Protein AF-A0A8J3AJL4-F1 (afdb_monomer)

Solvent-accessible surface area (backbone atoms only — not comparable to full-atom values): 3846 Å² total; per-residue (Å²): 114,70,67,60,52,52,52,51,52,52,50,51,52,52,50,52,53,51,51,51,52,51,32,53,50,35,31,56,52,13,49,55,41,20,55,51,10,49,52,38,24,52,50,13,62,73,68,69,34,64,71,38,31,56,52,8,49,49,32,28,52,50,11,49,50,38,28,51,50,23,52,51,52,59,66,74,76,111

Organism: NCBI:txid1769422

Sequence (78 aa):
MLGTVIVAAAGANVLTQALDLFSQFATVGGALWGIWGIIVLASGLKDQNGPQIQSGVWQLVGGGLIVAAALLFHSVTL

Radius of gyration: 19.15 Å; Cα contacts (8 Å, |Δi|>4): 78; chains: 1; bounding box: 30×18×64 Å

pLDDT: mean 79.93, std 11.14, range [45.94, 91.31]

Struct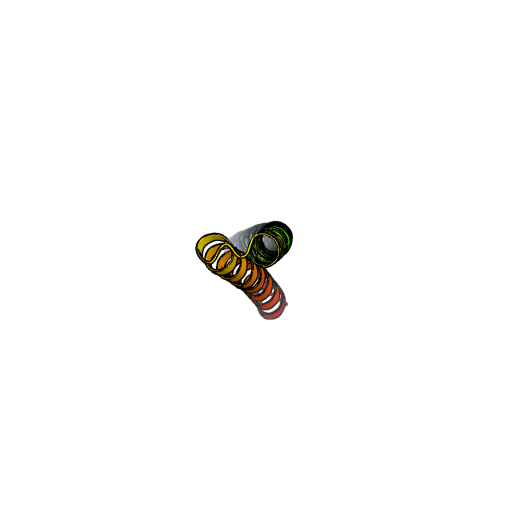ure (mmCIF, N/CA/C/O backbone):
data_AF-A0A8J3AJL4-F1
#
_entry.id   AF-A0A8J3AJL4-F1
#
loop_
_atom_site.group_PDB
_atom_site.id
_atom_site.type_symbol
_atom_site.label_atom_id
_atom_site.label_alt_id
_atom_site.label_comp_id
_atom_site.label_asym_id
_atom_site.label_entity_id
_atom_site.label_seq_id
_atom_site.pdbx_PDB_ins_code
_atom_site.Cartn_x
_atom_site.Cartn_y
_atom_site.Cartn_z
_atom_site.occupancy
_atom_site.B_iso_or_equiv
_atom_site.auth_seq_id
_atom_site.auth_comp_id
_atom_site.auth_asym_id
_atom_site.auth_atom_i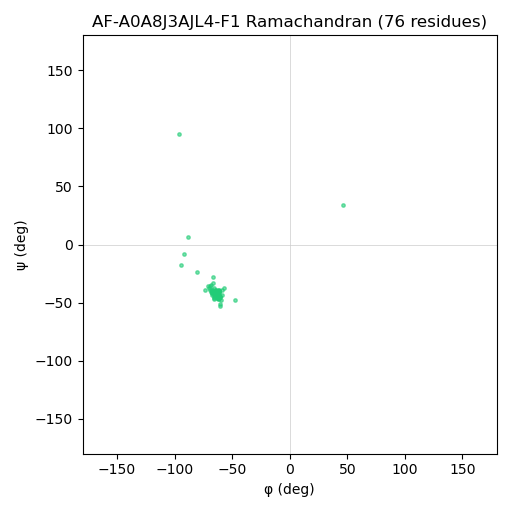d
_atom_site.pdbx_PDB_model_num
ATOM 1 N N . MET A 1 1 ? 19.715 -0.463 -40.273 1.00 55.81 1 MET A N 1
ATOM 2 C CA . MET A 1 1 ? 18.281 -0.669 -39.975 1.00 55.81 1 MET A CA 1
ATOM 3 C C . MET A 1 1 ? 18.034 -1.892 -39.088 1.00 55.81 1 MET A C 1
ATOM 5 O O . MET A 1 1 ? 17.383 -1.723 -38.074 1.00 55.81 1 MET A O 1
ATOM 9 N N . LEU A 1 2 ? 18.597 -3.081 -39.369 1.00 59.34 2 LEU A N 1
ATOM 10 C CA . LEU A 1 2 ? 18.418 -4.276 -38.512 1.00 59.34 2 LEU A CA 1
ATOM 11 C C . LEU A 1 2 ? 19.057 -4.140 -37.107 1.00 59.34 2 LEU A C 1
ATOM 13 O O . LEU A 1 2 ? 18.441 -4.487 -36.108 1.00 59.34 2 LEU A O 1
ATOM 17 N N . GLY A 1 3 ? 20.266 -3.567 -37.016 1.00 60.03 3 GLY A N 1
ATOM 18 C CA . GLY A 1 3 ? 20.977 -3.394 -35.737 1.00 60.03 3 GLY A CA 1
ATOM 19 C C . GLY A 1 3 ? 20.307 -2.416 -34.763 1.00 60.03 3 GLY A C 1
ATOM 20 O O . GLY A 1 3 ? 20.323 -2.640 -33.559 1.00 60.03 3 GLY A O 1
ATOM 21 N N . THR A 1 4 ? 19.647 -1.372 -35.272 1.00 61.97 4 THR A N 1
ATOM 22 C CA . THR A 1 4 ? 18.903 -0.400 -34.452 1.00 61.97 4 THR A CA 1
ATOM 23 C C . THR A 1 4 ? 17.652 -1.028 -33.832 1.00 61.97 4 THR A C 1
ATOM 25 O O . THR A 1 4 ? 17.327 -0.739 -32.686 1.00 61.97 4 THR A O 1
ATOM 28 N N . VAL A 1 5 ? 16.989 -1.939 -34.556 1.00 62.81 5 VAL A N 1
ATOM 29 C CA . VAL A 1 5 ? 15.812 -2.675 -34.064 1.00 62.81 5 VAL A CA 1
ATOM 30 C C . VAL A 1 5 ? 16.202 -3.685 -32.978 1.00 62.81 5 VAL A C 1
ATOM 32 O O . VAL A 1 5 ? 15.492 -3.810 -31.987 1.00 62.81 5 VAL A O 1
ATOM 35 N N . ILE A 1 6 ? 17.358 -4.347 -33.101 1.00 65.94 6 ILE A N 1
ATOM 36 C CA . ILE A 1 6 ? 17.855 -5.299 -32.089 1.00 65.94 6 ILE A CA 1
ATOM 37 C C . ILE A 1 6 ? 18.248 -4.582 -30.786 1.00 65.94 6 ILE A C 1
ATOM 39 O O . ILE A 1 6 ? 17.915 -5.055 -29.702 1.00 65.94 6 ILE A O 1
ATOM 43 N N . VAL A 1 7 ? 18.900 -3.417 -30.872 1.00 65.94 7 VAL A N 1
ATOM 44 C CA . VAL A 1 7 ? 19.244 -2.607 -29.687 1.00 65.94 7 VAL A CA 1
ATOM 45 C C . VAL A 1 7 ? 17.989 -2.036 -29.016 1.00 65.94 7 VAL A C 1
ATOM 47 O O . VAL A 1 7 ? 17.893 -2.058 -27.791 1.00 65.94 7 VAL A O 1
ATOM 50 N N . ALA A 1 8 ? 16.997 -1.592 -29.794 1.00 64.94 8 ALA A N 1
ATOM 51 C CA . ALA A 1 8 ? 15.710 -1.153 -29.254 1.00 64.94 8 ALA A CA 1
ATOM 52 C C . ALA A 1 8 ? 14.946 -2.298 -28.559 1.00 64.94 8 ALA A C 1
ATOM 54 O O . ALA A 1 8 ? 14.391 -2.091 -27.482 1.00 64.94 8 ALA A O 1
ATOM 55 N N . ALA A 1 9 ? 14.970 -3.512 -29.121 1.00 65.31 9 ALA A N 1
ATOM 56 C CA . ALA A 1 9 ? 14.349 -4.692 -28.519 1.00 65.31 9 ALA A CA 1
ATOM 57 C C . ALA A 1 9 ? 15.051 -5.129 -27.222 1.00 65.31 9 ALA A C 1
ATOM 59 O O . ALA A 1 9 ? 14.384 -5.427 -26.234 1.00 65.31 9 ALA A O 1
ATOM 60 N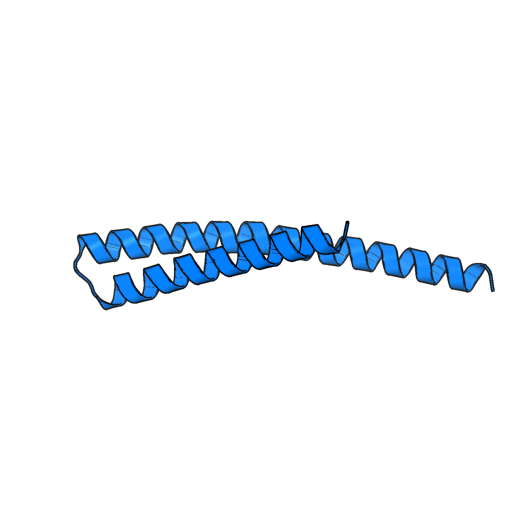 N . ALA A 1 10 ? 16.388 -5.107 -27.184 1.00 69.31 10 ALA A N 1
ATOM 61 C CA . ALA A 1 10 ? 17.146 -5.378 -25.962 1.00 69.31 10 ALA A CA 1
ATOM 62 C C . ALA A 1 10 ? 16.857 -4.332 -24.869 1.00 69.31 10 ALA A C 1
ATOM 64 O O . ALA A 1 10 ? 16.661 -4.694 -23.711 1.00 69.31 10 ALA A O 1
ATOM 65 N N . GLY A 1 11 ? 16.760 -3.050 -25.240 1.00 70.75 11 GLY A N 1
ATOM 66 C CA . GLY A 1 11 ? 16.385 -1.970 -24.324 1.00 70.75 11 GLY A CA 1
ATOM 67 C C . GLY A 1 11 ? 14.968 -2.120 -23.764 1.00 70.75 11 GLY A C 1
ATOM 68 O O . GLY A 1 11 ? 14.771 -1.964 -22.561 1.00 70.75 11 GLY A O 1
ATOM 69 N N . ALA A 1 12 ? 13.998 -2.492 -24.606 1.00 74.19 12 ALA A N 1
ATOM 70 C CA . ALA A 1 12 ? 12.635 -2.788 -24.167 1.00 74.19 12 ALA A CA 1
ATOM 71 C C . ALA A 1 12 ? 12.599 -3.968 -23.181 1.00 74.19 12 ALA A C 1
ATOM 73 O O . ALA A 1 12 ? 11.912 -3.901 -22.167 1.00 74.19 12 ALA A O 1
ATOM 74 N N . ASN A 1 13 ? 13.402 -5.009 -23.420 1.00 79.88 13 ASN A N 1
ATOM 75 C CA . ASN A 1 13 ? 13.456 -6.186 -22.553 1.00 79.88 13 ASN A CA 1
ATOM 76 C C . ASN A 1 13 ? 14.044 -5.874 -21.165 1.00 79.88 13 ASN A C 1
ATOM 78 O O . ASN A 1 13 ? 13.546 -6.363 -20.152 1.00 79.88 13 ASN A O 1
ATOM 82 N N . VAL A 1 14 ? 15.085 -5.035 -21.107 1.00 83.00 14 VAL A N 1
ATOM 83 C CA . VAL A 1 14 ? 15.679 -4.575 -19.840 1.00 83.00 14 VAL A CA 1
ATOM 84 C C . VAL A 1 14 ? 14.713 -3.669 -19.079 1.00 83.00 14 VAL A C 1
ATOM 86 O O . VAL A 1 14 ? 14.593 -3.796 -17.862 1.00 83.00 14 VAL A O 1
ATOM 89 N N . LEU A 1 15 ? 13.993 -2.789 -19.781 1.00 81.19 15 LEU A N 1
ATOM 90 C CA . LEU A 1 15 ? 12.976 -1.937 -19.168 1.00 81.19 15 LEU A CA 1
ATOM 91 C C . LEU A 1 15 ? 11.850 -2.773 -18.549 1.00 81.19 15 LEU A C 1
ATOM 93 O O . LEU A 1 15 ? 11.510 -2.552 -17.391 1.00 81.19 15 LEU A O 1
ATOM 97 N N . THR A 1 16 ? 11.324 -3.764 -19.272 1.00 82.50 16 THR A N 1
ATOM 98 C CA . THR A 1 16 ? 10.286 -4.661 -18.746 1.00 82.50 16 THR A CA 1
ATOM 99 C C . THR A 1 16 ? 10.775 -5.430 -17.521 1.00 82.50 16 THR A C 1
ATOM 101 O O . THR A 1 16 ? 10.081 -5.447 -16.510 1.00 82.50 16 THR A O 1
ATOM 104 N N . GLN A 1 17 ? 11.989 -5.993 -17.552 1.00 82.88 17 GLN A N 1
ATOM 105 C CA . GLN A 1 17 ? 12.558 -6.691 -16.389 1.00 82.88 17 GLN A CA 1
ATOM 106 C C . GLN A 1 17 ? 12.746 -5.772 -15.179 1.00 82.88 17 GLN A C 1
ATOM 108 O O . GLN A 1 17 ? 12.460 -6.172 -14.051 1.00 82.88 17 GLN A O 1
ATOM 113 N N . ALA A 1 18 ? 13.217 -4.541 -15.395 1.00 83.50 18 ALA A N 1
ATOM 114 C CA . ALA A 1 18 ? 13.362 -3.569 -14.320 1.00 83.50 18 ALA A CA 1
ATOM 115 C C . ALA A 1 18 ? 11.998 -3.222 -13.705 1.00 83.50 18 ALA A C 1
ATOM 117 O O . ALA A 1 18 ? 11.861 -3.227 -12.483 1.00 83.50 18 ALA A O 1
ATOM 118 N N . LEU A 1 19 ? 10.985 -2.964 -14.538 1.00 82.00 19 LEU A N 1
ATOM 119 C CA . LEU A 1 19 ? 9.623 -2.665 -14.089 1.00 82.00 19 LEU A CA 1
ATOM 120 C C . LEU A 1 19 ? 8.998 -3.833 -13.312 1.00 82.00 19 LEU A C 1
ATOM 122 O O . LEU A 1 19 ? 8.390 -3.599 -12.267 1.00 82.00 19 LEU A O 1
ATOM 126 N N . ASP A 1 20 ? 9.203 -5.072 -13.760 1.00 82.88 20 ASP A N 1
ATOM 127 C CA . ASP A 1 20 ? 8.742 -6.270 -13.049 1.00 82.88 20 ASP A CA 1
ATOM 128 C C . ASP A 1 20 ? 9.401 -6.397 -11.673 1.00 82.88 20 ASP A C 1
ATOM 130 O O . ASP A 1 20 ? 8.725 -6.647 -10.672 1.00 82.88 20 ASP A O 1
ATOM 134 N N . LEU A 1 21 ? 10.711 -6.145 -11.597 1.00 85.19 21 LEU A N 1
ATOM 135 C CA . LEU A 1 21 ? 11.443 -6.165 -10.336 1.00 85.19 21 LEU A CA 1
ATOM 136 C C . LEU A 1 21 ? 10.879 -5.120 -9.360 1.00 85.19 21 LEU A C 1
ATOM 138 O O . LEU A 1 21 ? 10.615 -5.438 -8.199 1.00 85.19 21 LEU A O 1
ATOM 142 N N . PHE A 1 22 ? 10.622 -3.894 -9.826 1.00 85.06 22 PHE A N 1
ATOM 143 C CA . PHE A 1 22 ? 9.999 -2.847 -9.009 1.00 85.06 22 PHE A CA 1
ATOM 144 C C . PHE A 1 22 ? 8.587 -3.218 -8.551 1.00 85.06 22 PHE A C 1
ATOM 146 O O . PHE A 1 22 ? 8.258 -3.007 -7.383 1.00 85.06 22 PHE A O 1
ATOM 153 N N . SER A 1 23 ? 7.769 -3.792 -9.433 1.00 84.19 23 SER A N 1
ATOM 154 C CA . SER A 1 23 ? 6.423 -4.261 -9.088 1.00 84.19 23 SER A CA 1
ATOM 155 C C . SER A 1 23 ? 6.467 -5.349 -8.009 1.00 84.19 23 SER A C 1
ATOM 157 O O . SER A 1 23 ? 5.704 -5.329 -7.038 1.00 84.19 23 SER A O 1
ATOM 159 N N . GLN A 1 24 ? 7.434 -6.258 -8.105 1.00 82.88 24 GLN A N 1
ATOM 160 C CA . GLN A 1 24 ? 7.630 -7.315 -7.121 1.00 82.88 24 GLN A CA 1
ATOM 161 C C . GLN A 1 24 ? 8.036 -6.745 -5.751 1.00 82.88 24 GLN A C 1
ATOM 163 O O . GLN A 1 24 ? 7.449 -7.113 -4.730 1.00 82.88 24 GLN A O 1
ATOM 168 N N . PHE A 1 25 ? 8.955 -5.775 -5.719 1.00 85.69 25 PHE A N 1
ATOM 169 C CA . PHE A 1 25 ? 9.307 -5.055 -4.489 1.00 85.69 25 PHE A CA 1
ATOM 170 C C . PHE A 1 25 ? 8.129 -4.270 -3.908 1.00 85.69 25 PHE A C 1
ATOM 172 O O . PHE A 1 25 ? 7.918 -4.311 -2.696 1.00 85.69 25 PHE A O 1
ATOM 179 N N . ALA A 1 26 ? 7.347 -3.586 -4.744 1.00 87.88 26 ALA A N 1
ATOM 180 C CA . ALA A 1 26 ? 6.156 -2.866 -4.308 1.00 87.88 26 ALA A CA 1
ATOM 181 C C . ALA A 1 26 ? 5.123 -3.822 -3.695 1.00 87.88 26 ALA A C 1
ATOM 183 O O . ALA A 1 26 ? 4.584 -3.536 -2.630 1.00 87.88 26 ALA A O 1
ATOM 184 N N . THR A 1 27 ? 4.915 -4.996 -4.293 1.00 86.25 27 THR A N 1
ATOM 185 C CA . THR A 1 27 ? 4.008 -6.021 -3.755 1.00 86.25 27 THR A CA 1
ATOM 186 C C . THR A 1 27 ? 4.448 -6.484 -2.367 1.00 86.25 27 THR A C 1
ATOM 188 O O . THR A 1 27 ? 3.657 -6.469 -1.424 1.00 86.25 27 THR A O 1
ATOM 191 N N . VAL A 1 28 ? 5.721 -6.860 -2.213 1.00 88.00 28 VAL A N 1
ATOM 192 C CA . VAL A 1 28 ? 6.255 -7.359 -0.935 1.00 88.00 28 VAL A CA 1
ATOM 193 C C . VAL A 1 28 ? 6.289 -6.249 0.121 1.00 88.00 28 VAL A C 1
ATOM 195 O O . VAL A 1 28 ? 5.878 -6.467 1.262 1.00 88.00 28 VAL A O 1
ATOM 198 N N . GLY A 1 29 ? 6.723 -5.045 -0.258 1.00 88.25 29 GLY A N 1
ATOM 199 C CA . GLY A 1 29 ? 6.770 -3.882 0.627 1.00 88.25 29 GLY A CA 1
ATOM 200 C C . GLY A 1 29 ? 5.381 -3.436 1.084 1.00 88.25 29 GLY A C 1
ATOM 201 O O . GLY A 1 29 ? 5.168 -3.220 2.275 1.00 88.25 29 GLY A O 1
ATOM 202 N N . GLY A 1 30 ? 4.417 -3.363 0.165 1.00 88.44 30 GLY A N 1
ATOM 203 C CA . GLY A 1 30 ? 3.029 -3.018 0.466 1.00 88.44 30 GLY A CA 1
ATOM 204 C C . GLY A 1 30 ? 2.337 -4.058 1.347 1.00 88.44 30 GLY A C 1
ATOM 205 O O . GLY A 1 30 ? 1.623 -3.687 2.278 1.00 88.44 30 GLY A O 1
ATOM 206 N N . ALA A 1 31 ? 2.596 -5.351 1.124 1.00 88.12 31 ALA A N 1
ATOM 207 C CA . ALA A 1 31 ? 2.041 -6.423 1.948 1.00 88.12 31 ALA A CA 1
ATOM 208 C C . ALA A 1 31 ? 2.578 -6.373 3.387 1.00 88.12 31 ALA A C 1
ATOM 210 O O . ALA A 1 31 ? 1.799 -6.420 4.341 1.00 88.12 31 ALA A O 1
ATOM 211 N N . LEU A 1 32 ? 3.895 -6.214 3.554 1.00 91.31 32 LEU A N 1
ATOM 212 C CA . LEU A 1 32 ? 4.522 -6.100 4.873 1.00 91.31 32 LEU A CA 1
ATOM 213 C C . LEU A 1 32 ? 4.051 -4.837 5.610 1.00 91.31 32 LEU A C 1
ATOM 215 O O . LEU A 1 32 ? 3.734 -4.897 6.800 1.00 91.31 32 LEU A O 1
ATOM 219 N N . TRP A 1 33 ? 3.923 -3.717 4.894 1.00 89.25 33 TRP A N 1
ATOM 220 C CA . TRP A 1 33 ? 3.372 -2.475 5.438 1.00 89.25 33 TRP A CA 1
ATOM 221 C C . TRP A 1 33 ? 1.901 -2.614 5.852 1.00 89.25 33 TRP A C 1
ATOM 223 O O . TRP A 1 33 ? 1.504 -2.135 6.914 1.00 89.25 33 TRP A O 1
ATOM 233 N N . GLY A 1 34 ? 1.097 -3.329 5.060 1.00 90.69 34 GLY A N 1
ATOM 234 C CA . GLY A 1 34 ? -0.297 -3.629 5.381 1.00 90.69 34 GLY A CA 1
ATOM 235 C C . GLY A 1 34 ? -0.438 -4.461 6.659 1.00 90.69 34 GLY A C 1
ATOM 236 O O . GLY A 1 34 ? -1.250 -4.121 7.518 1.00 90.69 34 GLY A O 1
ATOM 237 N N . ILE A 1 35 ? 0.391 -5.500 6.831 1.00 91.19 35 ILE A N 1
ATOM 238 C CA . ILE A 1 35 ? 0.416 -6.326 8.052 1.00 91.19 35 ILE A CA 1
ATOM 239 C C . ILE A 1 35 ? 0.759 -5.472 9.277 1.00 91.19 35 ILE A C 1
ATOM 241 O O . ILE A 1 35 ? 0.089 -5.576 10.306 1.00 91.19 35 ILE A O 1
ATOM 245 N N . TRP A 1 36 ? 1.756 -4.592 9.167 1.00 89.69 36 TRP A N 1
ATOM 246 C CA . TRP A 1 36 ? 2.099 -3.669 10.248 1.00 89.69 36 TRP A CA 1
ATOM 247 C C . TRP A 1 36 ? 0.935 -2.727 10.594 1.00 89.69 36 TRP A C 1
ATOM 249 O O . TRP A 1 36 ? 0.612 -2.549 11.769 1.00 89.69 36 TRP A O 1
ATOM 259 N N . GLY A 1 37 ? 0.225 -2.216 9.584 1.00 87.94 37 GLY A N 1
ATOM 260 C CA . GLY A 1 37 ? -0.985 -1.417 9.781 1.00 87.94 37 GLY A CA 1
ATOM 261 C C . GLY A 1 37 ? -2.096 -2.152 10.537 1.00 87.94 37 GLY A C 1
ATOM 262 O O . GLY A 1 37 ? -2.724 -1.555 11.412 1.00 87.94 37 GLY A O 1
ATOM 263 N N . ILE A 1 38 ? -2.299 -3.453 10.280 1.00 89.12 38 ILE A N 1
ATOM 264 C CA . ILE A 1 38 ? -3.246 -4.293 11.045 1.00 89.12 38 ILE A CA 1
ATOM 265 C C . ILE A 1 38 ? -2.831 -4.370 12.514 1.00 89.12 38 ILE A C 1
ATOM 267 O O . ILE A 1 38 ? -3.680 -4.238 13.394 1.00 89.12 38 ILE A O 1
ATOM 271 N N . ILE A 1 39 ? -1.537 -4.564 12.785 1.00 90.25 39 ILE A N 1
ATOM 272 C CA . ILE A 1 39 ? -1.009 -4.656 14.152 1.00 90.25 39 ILE A CA 1
ATOM 273 C C . ILE A 1 39 ? -1.253 -3.342 14.904 1.00 90.25 39 ILE A C 1
ATOM 275 O O . ILE A 1 39 ? -1.769 -3.373 16.020 1.00 90.25 39 ILE A O 1
ATOM 279 N N . VAL A 1 40 ? -0.950 -2.198 14.282 1.00 88.38 40 VAL A N 1
ATOM 280 C CA . VAL A 1 40 ? -1.159 -0.861 14.872 1.00 88.38 40 VAL A CA 1
ATOM 281 C C . VAL A 1 40 ? -2.647 -0.552 15.065 1.00 88.38 40 VAL A C 1
ATOM 283 O O . VAL A 1 40 ? -3.047 0.033 16.071 1.00 88.38 40 VAL A O 1
ATOM 286 N N . LEU A 1 41 ? -3.498 -0.971 14.127 1.00 88.00 41 LEU A N 1
ATOM 287 C CA . LEU A 1 41 ? -4.943 -0.811 14.251 1.00 88.00 41 LEU A CA 1
ATOM 288 C C . LEU A 1 41 ? -5.500 -1.652 15.408 1.00 88.00 41 LEU A C 1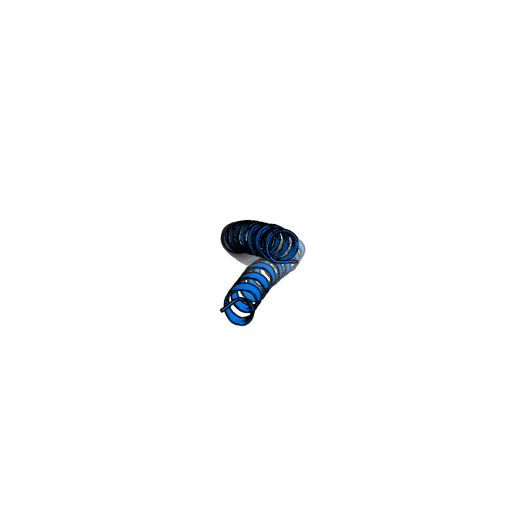
ATOM 290 O O . LEU A 1 41 ? -6.284 -1.154 16.216 1.00 88.00 41 LEU A O 1
ATOM 294 N N . ALA A 1 42 ? -5.071 -2.909 15.518 1.00 87.19 42 ALA A N 1
ATOM 295 C CA . ALA A 1 42 ? -5.479 -3.806 16.592 1.00 87.19 42 ALA A CA 1
ATOM 296 C C . ALA A 1 42 ? -4.969 -3.335 17.964 1.00 87.19 42 ALA A C 1
ATOM 298 O O . ALA A 1 42 ? -5.723 -3.390 18.939 1.00 87.19 42 ALA A O 1
ATOM 299 N N . SER A 1 43 ? -3.732 -2.826 18.050 1.00 87.94 43 SER A N 1
ATOM 300 C CA . SER A 1 43 ? -3.208 -2.232 19.287 1.00 87.94 43 SER A CA 1
ATOM 301 C C . SER A 1 43 ? -3.989 -0.977 19.672 1.00 87.94 43 SER A C 1
ATOM 303 O O . SER A 1 43 ? -4.400 -0.847 20.821 1.00 87.94 43 SER A O 1
ATOM 305 N N . GLY A 1 44 ? -4.294 -0.107 18.706 1.00 87.38 44 GLY A N 1
ATOM 306 C CA . GLY A 1 44 ? -5.096 1.092 18.935 1.00 87.38 44 GLY A CA 1
ATOM 307 C C . GLY A 1 44 ? -6.514 0.783 19.419 1.00 87.38 44 GLY A C 1
ATOM 308 O O . GLY A 1 44 ? -7.015 1.473 20.306 1.00 87.38 44 GLY A O 1
ATOM 309 N N . LEU A 1 45 ? -7.150 -0.267 18.886 1.00 85.25 45 LEU A N 1
ATOM 310 C CA . LEU A 1 45 ? -8.467 -0.732 19.338 1.00 85.25 45 LEU A CA 1
ATOM 311 C C . LEU A 1 45 ? -8.417 -1.306 20.758 1.00 85.25 45 LEU A C 1
ATOM 313 O O . LEU A 1 45 ? -9.308 -1.019 21.557 1.00 85.25 45 LEU A O 1
ATOM 317 N N . LYS A 1 46 ? -7.373 -2.080 21.081 1.00 86.62 46 LYS A N 1
ATOM 318 C CA . LYS A 1 46 ? -7.152 -2.617 22.430 1.00 86.62 46 LYS A CA 1
ATOM 319 C C . LYS A 1 46 ? -6.949 -1.501 23.455 1.00 86.62 46 LYS A C 1
ATOM 321 O O . LYS A 1 46 ? -7.567 -1.534 24.514 1.00 86.62 46 LYS A O 1
ATOM 326 N N . ASP A 1 47 ? -6.119 -0.519 23.125 1.00 86.00 47 ASP A N 1
ATOM 327 C CA . ASP A 1 47 ? -5.737 0.557 24.043 1.00 86.00 47 ASP A CA 1
ATOM 328 C C . ASP A 1 47 ? -6.711 1.755 23.986 1.00 86.00 47 ASP A C 1
ATOM 330 O O . ASP A 1 47 ? -6.455 2.789 24.599 1.00 86.00 47 ASP A O 1
ATOM 334 N N . GLN A 1 48 ? -7.821 1.635 23.23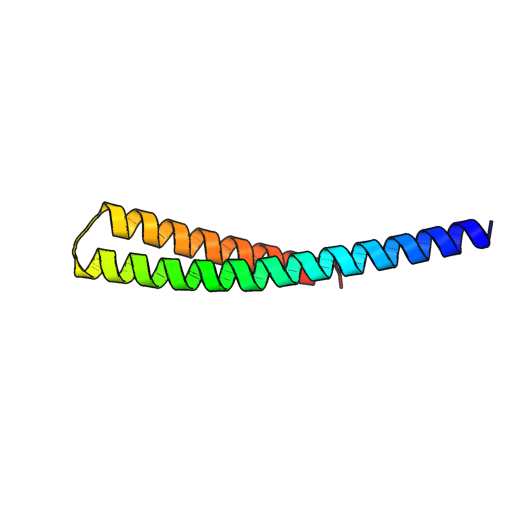7 1.00 81.19 48 GLN A N 1
ATOM 335 C CA . GLN A 1 48 ? -8.795 2.704 22.947 1.00 81.19 48 GLN A CA 1
ATOM 336 C C . GLN A 1 48 ? -8.137 4.033 22.532 1.00 81.19 48 GLN A C 1
ATOM 338 O O . GLN A 1 48 ? -8.625 5.129 22.820 1.00 81.19 48 GLN A O 1
ATOM 343 N N . ASN A 1 49 ? -7.013 3.941 21.825 1.00 82.69 49 ASN A N 1
ATOM 344 C CA . ASN A 1 49 ? -6.182 5.076 21.470 1.00 82.69 49 ASN A CA 1
ATOM 345 C C . ASN A 1 49 ? -6.540 5.564 20.058 1.00 82.69 49 ASN A C 1
ATOM 347 O O . ASN A 1 49 ? -6.036 5.047 19.058 1.00 82.69 49 ASN A O 1
ATOM 351 N N . GLY A 1 50 ? -7.422 6.567 19.980 1.00 83.69 50 GLY A N 1
ATOM 352 C CA . GLY A 1 50 ? -7.930 7.138 18.721 1.00 83.6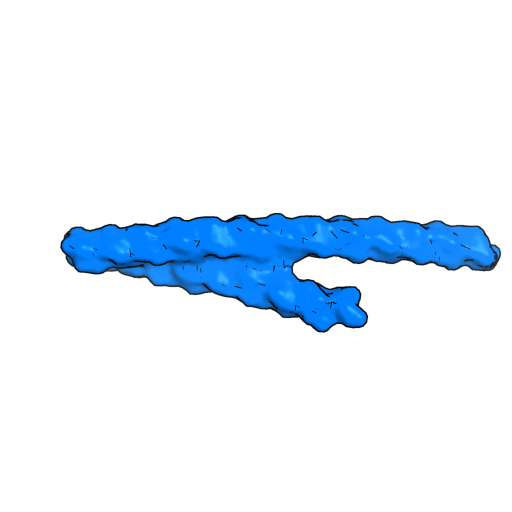9 50 GLY A CA 1
ATOM 353 C C . GLY A 1 50 ? -6.845 7.463 17.675 1.00 83.69 50 GLY A C 1
ATOM 354 O O . GLY A 1 50 ? -6.969 7.026 16.530 1.00 83.69 50 GLY A O 1
ATOM 355 N N . PRO A 1 51 ? -5.743 8.141 18.047 1.00 86.75 51 PRO A N 1
ATOM 356 C CA . PRO A 1 51 ? -4.600 8.370 17.158 1.00 86.75 51 PRO A CA 1
ATOM 357 C C . PRO A 1 51 ? -3.953 7.100 16.572 1.00 86.75 51 PRO A C 1
ATOM 359 O O . PRO A 1 51 ? -3.551 7.084 15.404 1.00 86.75 51 PRO A O 1
ATOM 362 N N . GLN A 1 52 ? -3.857 6.012 17.344 1.00 81.62 52 GLN A N 1
ATOM 363 C CA . GLN A 1 52 ? -3.301 4.748 16.842 1.00 81.62 52 GLN A CA 1
ATOM 364 C C . GLN A 1 52 ? -4.267 4.046 15.889 1.00 81.62 52 GLN A C 1
ATOM 366 O O . GLN A 1 52 ? -3.836 3.550 14.854 1.00 81.62 52 GLN A O 1
ATOM 371 N N . ILE A 1 53 ? -5.572 4.076 16.172 1.00 83.31 53 ILE A N 1
ATOM 372 C CA . ILE A 1 53 ? -6.595 3.541 15.260 1.00 83.31 53 ILE A CA 1
ATOM 373 C C . ILE A 1 53 ? -6.534 4.281 13.920 1.00 83.31 53 ILE A C 1
ATOM 375 O O . ILE A 1 53 ? -6.468 3.654 12.864 1.00 83.31 53 ILE A O 1
ATOM 379 N N . GLN A 1 54 ? -6.491 5.615 13.951 1.00 83.00 54 GLN A N 1
ATOM 380 C CA . GLN A 1 54 ? -6.436 6.430 12.738 1.00 83.00 54 GLN A CA 1
ATOM 381 C C . GLN A 1 54 ? -5.168 6.157 11.915 1.00 83.00 54 GLN A C 1
ATOM 383 O O . GLN A 1 54 ? -5.244 5.998 10.695 1.00 83.00 54 GLN A O 1
ATOM 388 N N . SER A 1 55 ? -4.007 6.067 12.569 1.00 87.25 55 SER A N 1
ATOM 389 C CA . SER A 1 55 ? -2.750 5.768 11.874 1.00 87.25 55 SER A CA 1
ATOM 390 C C . SER A 1 55 ? -2.678 4.319 11.371 1.00 87.25 55 SER A C 1
ATOM 392 O O . SER A 1 55 ? -2.175 4.093 10.271 1.00 87.25 55 SER A O 1
ATOM 394 N N . GLY A 1 56 ? -3.239 3.356 12.108 1.00 83.00 56 GLY A N 1
ATOM 395 C CA . GLY A 1 56 ? -3.331 1.948 11.715 1.00 83.00 56 GLY A CA 1
ATOM 396 C C . GLY A 1 56 ? -4.230 1.725 10.497 1.00 83.00 56 GLY A C 1
ATOM 397 O O . GLY A 1 56 ? -3.823 1.041 9.558 1.00 83.00 56 GLY A O 1
ATOM 398 N N . VAL A 1 57 ? -5.404 2.375 10.438 1.00 88.62 57 VAL A N 1
ATOM 399 C CA . VAL A 1 57 ? -6.268 2.349 9.238 1.00 88.62 57 VAL A CA 1
ATOM 400 C C . VAL A 1 57 ? -5.520 2.898 8.025 1.00 88.62 57 VAL A C 1
ATOM 402 O O . VAL A 1 57 ? -5.575 2.305 6.950 1.00 88.62 57 VAL A O 1
ATOM 405 N N . TRP A 1 58 ? -4.781 3.997 8.179 1.00 88.50 58 TRP A N 1
ATOM 406 C CA . TRP A 1 58 ? -4.057 4.578 7.049 1.00 88.50 58 TRP A CA 1
ATOM 407 C C . TRP A 1 58 ? -2.896 3.703 6.567 1.00 88.50 58 TRP A C 1
ATOM 409 O O . TRP A 1 58 ? -2.653 3.607 5.366 1.00 88.50 58 TRP A O 1
ATOM 419 N N . GLN A 1 59 ? -2.212 3.009 7.476 1.00 87.56 59 GLN A N 1
ATOM 420 C CA . GLN A 1 59 ? -1.163 2.052 7.117 1.00 87.56 59 GLN A CA 1
ATOM 421 C C . GLN A 1 59 ? -1.733 0.807 6.424 1.00 87.56 59 GLN A C 1
ATOM 423 O O . GLN A 1 59 ? -1.164 0.356 5.431 1.00 87.56 59 GLN A O 1
ATOM 428 N N . LEU A 1 60 ? -2.885 0.304 6.879 1.00 87.94 60 LEU A N 1
ATOM 429 C CA . LEU A 1 60 ? -3.611 -0.787 6.224 1.00 87.94 60 LEU A CA 1
ATOM 430 C C . LEU A 1 60 ? -4.015 -0.408 4.793 1.00 87.94 60 LEU A C 1
ATOM 432 O O . LEU A 1 60 ? -3.714 -1.133 3.845 1.00 87.94 60 LEU A O 1
ATOM 436 N N . VAL A 1 61 ? -4.692 0.734 4.638 1.00 89.69 61 VAL A N 1
ATOM 437 C CA . VAL A 1 61 ? -5.181 1.216 3.339 1.00 89.69 61 VAL A CA 1
ATOM 438 C C . VAL A 1 61 ? -4.008 1.545 2.417 1.00 89.69 61 VAL A C 1
ATOM 440 O O . VAL A 1 61 ? -4.017 1.144 1.257 1.00 89.69 61 VAL A O 1
ATOM 443 N N . GLY A 1 62 ? -2.966 2.203 2.930 1.00 87.81 62 GLY A N 1
ATOM 444 C CA . GLY A 1 62 ? -1.750 2.505 2.177 1.00 87.81 62 GLY A CA 1
ATOM 445 C C . GLY A 1 62 ? -1.021 1.247 1.700 1.00 87.81 62 GLY A C 1
ATOM 446 O O . GLY A 1 62 ? -0.679 1.155 0.525 1.00 87.81 62 GLY A O 1
ATOM 447 N N . GLY A 1 63 ? -0.849 0.244 2.568 1.00 87.12 63 GLY A N 1
ATOM 448 C CA . GLY A 1 63 ? -0.257 -1.043 2.190 1.00 87.12 63 GLY A CA 1
ATOM 449 C C . GLY A 1 63 ? -1.091 -1.781 1.140 1.00 87.12 63 GLY A C 1
ATOM 450 O O . GLY A 1 63 ? -0.551 -2.252 0.139 1.00 87.12 63 GLY A O 1
ATOM 451 N N . GLY A 1 64 ? -2.417 -1.794 1.307 1.00 86.50 64 GLY A N 1
ATOM 452 C CA . GLY A 1 64 ? -3.349 -2.379 0.342 1.00 86.50 64 GLY A CA 1
ATOM 453 C C . GLY A 1 64 ? -3.328 -1.686 -1.023 1.00 86.50 64 GLY A C 1
ATOM 454 O O . GLY A 1 64 ? -3.349 -2.363 -2.047 1.00 86.50 64 GLY A O 1
ATOM 455 N N . LEU A 1 65 ? -3.220 -0.355 -1.056 1.00 88.06 65 LEU A N 1
ATOM 456 C CA . LEU A 1 65 ? -3.106 0.415 -2.299 1.00 88.06 65 LEU A CA 1
ATOM 457 C C . LEU A 1 65 ? -1.784 0.158 -3.025 1.00 88.06 65 LEU A C 1
ATOM 459 O O . LEU A 1 65 ? -1.784 0.042 -4.248 1.00 88.06 65 LEU A O 1
ATOM 463 N N . ILE A 1 66 ? -0.674 0.030 -2.295 1.00 87.12 66 ILE A N 1
ATOM 464 C CA . ILE A 1 66 ? 0.630 -0.301 -2.887 1.00 87.12 66 ILE A CA 1
ATOM 465 C C . ILE A 1 66 ? 0.579 -1.695 -3.530 1.00 87.12 66 ILE A C 1
ATOM 467 O O . ILE A 1 66 ? 1.035 -1.871 -4.660 1.00 87.12 66 ILE A O 1
ATOM 471 N N . VAL A 1 67 ? -0.035 -2.669 -2.851 1.00 85.56 67 VAL A N 1
ATOM 472 C CA . VAL A 1 67 ? -0.229 -4.020 -3.400 1.00 85.56 67 VAL A CA 1
ATOM 473 C C . VAL A 1 67 ? -1.166 -3.995 -4.609 1.00 85.56 67 VAL A C 1
ATOM 475 O O . VAL A 1 67 ? -0.850 -4.587 -5.637 1.00 85.56 67 VAL A O 1
ATOM 478 N N 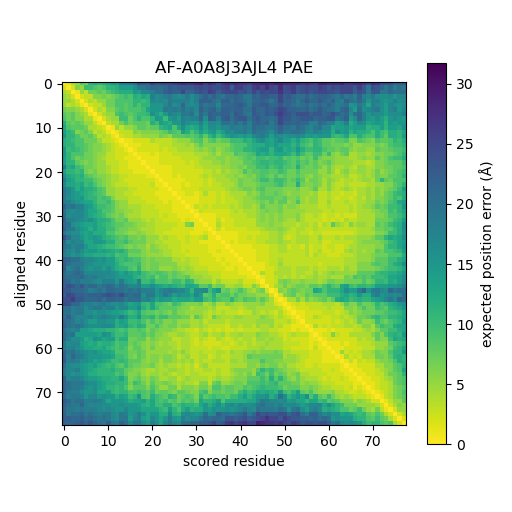. ALA A 1 68 ? -2.292 -3.285 -4.530 1.00 82.88 68 ALA A N 1
ATOM 479 C CA . ALA A 1 68 ? -3.239 -3.167 -5.637 1.00 82.88 68 ALA A 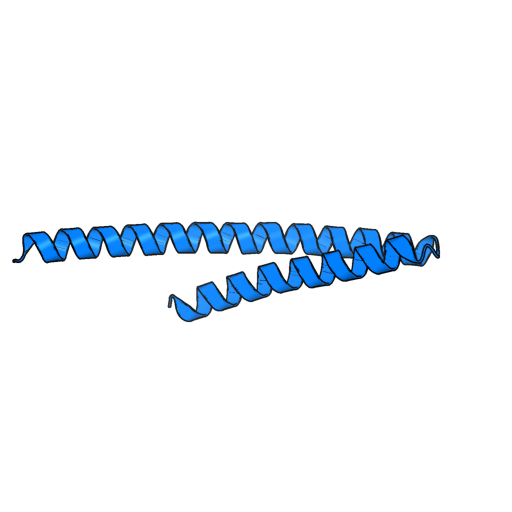CA 1
ATOM 480 C C . ALA A 1 68 ? -2.605 -2.511 -6.874 1.00 82.88 68 ALA A C 1
ATOM 482 O O . ALA A 1 68 ? -2.831 -2.967 -7.994 1.00 82.88 68 ALA A O 1
ATOM 483 N N . ALA A 1 69 ? -1.774 -1.484 -6.679 1.00 80.12 69 ALA A N 1
ATOM 484 C CA . ALA A 1 69 ? -1.022 -0.858 -7.758 1.00 80.12 69 ALA A CA 1
ATOM 485 C C . ALA A 1 69 ? -0.049 -1.853 -8.406 1.00 80.12 69 ALA A C 1
ATOM 487 O O . ALA A 1 69 ? -0.031 -1.968 -9.628 1.00 80.12 69 ALA A O 1
ATOM 488 N N . ALA A 1 70 ? 0.703 -2.619 -7.614 1.00 79.25 70 ALA A N 1
ATOM 489 C CA . ALA A 1 70 ? 1.625 -3.623 -8.140 1.00 79.25 70 ALA A CA 1
ATOM 490 C C . ALA A 1 70 ? 0.909 -4.740 -8.931 1.00 79.25 70 ALA A C 1
ATOM 492 O O . ALA A 1 70 ? 1.359 -5.134 -10.008 1.00 79.25 70 ALA A O 1
ATOM 493 N N . LEU A 1 71 ? -0.262 -5.185 -8.458 1.00 71.19 71 LEU A N 1
ATOM 494 C CA . LEU A 1 71 ? -1.105 -6.151 -9.173 1.00 71.19 71 LEU A CA 1
ATOM 495 C C . LEU A 1 71 ? -1.658 -5.588 -10.492 1.00 71.19 71 LEU A C 1
ATOM 497 O O . LEU A 1 71 ? -1.665 -6.291 -11.504 1.00 71.19 71 LEU A O 1
ATOM 501 N N . LEU A 1 72 ? -2.087 -4.321 -10.514 1.00 70.31 72 LEU A N 1
ATOM 502 C CA . LEU A 1 72 ? -2.501 -3.652 -11.752 1.00 70.31 72 LEU A CA 1
ATOM 503 C C . LEU A 1 72 ? -1.335 -3.520 -12.736 1.00 70.31 72 LEU A C 1
ATOM 505 O O . LEU A 1 72 ? -1.528 -3.754 -13.925 1.00 70.31 72 LEU A O 1
ATOM 509 N N . PHE A 1 73 ? -0.123 -3.227 -12.257 1.00 66.62 73 PHE A N 1
ATOM 510 C CA . PHE A 1 73 ? 1.067 -3.207 -13.107 1.00 66.62 73 PHE A CA 1
ATOM 511 C C . PHE A 1 73 ? 1.366 -4.578 -13.715 1.00 66.62 73 PHE A C 1
ATOM 513 O O . PHE A 1 73 ? 1.618 -4.643 -14.910 1.00 66.62 73 PHE A O 1
ATOM 520 N N . HIS A 1 74 ? 1.244 -5.665 -12.949 1.00 59.44 74 HIS A N 1
ATOM 521 C CA . HIS A 1 74 ? 1.434 -7.026 -13.465 1.00 59.44 74 HIS A CA 1
ATOM 522 C C . HIS A 1 74 ? 0.356 -7.444 -14.485 1.00 59.44 74 HIS A C 1
ATOM 524 O O . HIS A 1 74 ? 0.606 -8.260 -15.364 1.00 59.44 74 HIS A O 1
ATOM 530 N N . SER A 1 75 ? -0.848 -6.873 -14.383 1.00 56.38 75 SER A N 1
ATOM 531 C CA . SER A 1 75 ?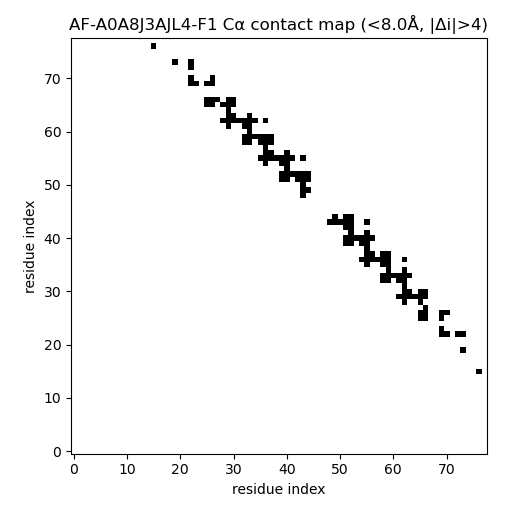 -1.961 -7.151 -15.302 1.00 56.38 75 SER A CA 1
ATOM 532 C C . SER A 1 75 ? -1.870 -6.379 -16.624 1.00 56.38 75 SER A C 1
ATOM 534 O O . SER A 1 75 ? -2.486 -6.787 -17.600 1.00 56.38 75 SER A O 1
ATOM 536 N N . VAL A 1 76 ? -1.162 -5.243 -16.651 1.00 55.16 76 VAL A N 1
ATOM 537 C CA . VAL A 1 76 ? -1.025 -4.367 -17.835 1.00 55.16 76 VAL A CA 1
ATOM 538 C C . VAL A 1 76 ? 0.248 -4.681 -18.638 1.00 55.16 76 VAL A C 1
ATOM 540 O O . VAL A 1 76 ? 0.347 -4.288 -19.798 1.00 55.16 76 VAL A O 1
ATOM 543 N N . THR A 1 77 ? 1.223 -5.377 -18.045 1.00 49.81 77 THR A N 1
ATOM 544 C CA . THR A 1 77 ? 2.488 -5.765 -18.698 1.00 49.81 77 THR A CA 1
ATOM 545 C C . THR A 1 77 ? 2.465 -7.140 -19.384 1.00 49.81 77 THR A C 1
ATOM 547 O O . THR A 1 77 ? 3.426 -7.452 -20.090 1.00 49.81 77 THR A O 1
ATOM 550 N N . LEU A 1 78 ? 1.403 -7.936 -19.198 1.00 45.94 78 LEU A N 1
ATOM 551 C CA . LEU A 1 78 ? 1.123 -9.213 -19.885 1.00 45.94 78 LEU A CA 1
ATOM 552 C C . LEU A 1 78 ? 0.243 -8.999 -21.124 1.00 45.94 78 LEU A C 1
ATOM 554 O O . LEU A 1 78 ? 0.513 -9.675 -22.143 1.00 45.94 78 LEU A O 1
#

Nearest PDB structures (foldseek):
  7a0g-assembly1_DDD  TM=9.625E-01  e=2.772E+00  Serratia marcescens
  6cnn-assembly1_A  TM=7.720E-01  e=4.078E+00  Homo sapiens
  7o3w-assembly1_A  TM=7.782E-01  e=6.820E+00  Synechocystis sp. PCC 6803 substr. Kazusa

Foldseek 3Di:
DVVVVVVVVVVVVVVLVVLLVVLVVLQVVLQVQLVVLCVQLVVCVVVVPPVSVVSSVVSNVSSVVSNVVSVVSVVVSD

Secondary structure (DSSP, 8-state):
-HHHHHHHHHHHHHHHHHHHHHHHHHHHHHHHHHHHHHHHHHHHHHTT-HHHHHHHHHHHHHHHHHHHHHHHHHHH--

Mean predicted aligned error: 9.16 Å